Protein AF-A0A4R7YST6-F1 (afdb_monomer_lite)

Radius of gyration: 15.2 Å; chains: 1; bounding box: 20×38×41 Å

Sequence (72 aa):
MIDSFQAEWTDAQWEAVYYYEKEGTYQKAAEKLNIAFQNVEKRCKAAKWKEVELAEKTINNLIKDFILVEGE

Organism: NCBI:txid43595

Structure (mmCIF, N/CA/C/O backbone):
data_AF-A0A4R7YST6-F1
#
_entry.id   AF-A0A4R7YST6-F1
#
loop_
_atom_site.group_PDB
_atom_site.id
_atom_site.type_symbol
_atom_site.label_atom_id
_atom_site.label_alt_id
_atom_site.label_comp_id
_atom_site.label_asym_id
_atom_site.label_entity_id
_atom_site.label_seq_id
_atom_site.pdbx_PDB_ins_code
_atom_site.Cartn_x
_atom_site.Cartn_y
_atom_site.Cartn_z
_atom_site.occupancy
_atom_site.B_iso_or_equiv
_atom_site.auth_seq_id
_atom_site.auth_comp_id
_atom_site.auth_asym_id
_atom_site.auth_atom_id
_atom_site.pdbx_PDB_model_num
ATOM 1 N N . MET A 1 1 ? 5.807 -3.217 -16.646 1.00 61.53 1 MET A N 1
ATOM 2 C CA . MET A 1 1 ? 6.964 -3.336 -15.708 1.00 61.53 1 MET A CA 1
ATOM 3 C C . MET A 1 1 ? 6.473 -3.288 -14.265 1.00 61.53 1 MET A C 1
ATOM 5 O O . MET A 1 1 ? 6.852 -4.152 -13.490 1.00 61.53 1 MET A O 1
ATOM 9 N N . ILE A 1 2 ? 5.578 -2.353 -13.924 1.00 72.19 2 ILE A N 1
ATOM 10 C CA . ILE A 1 2 ? 4.816 -2.371 -12.660 1.00 72.19 2 ILE A CA 1
ATOM 11 C C . ILE A 1 2 ? 3.921 -3.618 -12.558 1.00 72.19 2 ILE A C 1
ATOM 13 O O . ILE A 1 2 ? 3.858 -4.236 -11.499 1.00 72.19 2 ILE A O 1
ATOM 17 N N . ASP A 1 3 ? 3.350 -4.062 -13.680 1.00 74.56 3 ASP A N 1
ATOM 18 C CA . ASP A 1 3 ? 2.482 -5.250 -13.750 1.00 74.56 3 ASP A CA 1
ATOM 19 C C . ASP A 1 3 ? 3.172 -6.523 -13.242 1.00 74.56 3 ASP A C 1
ATOM 21 O O . ASP A 1 3 ? 2.534 -7.387 -12.655 1.00 74.56 3 ASP A O 1
ATOM 25 N N . SER A 1 4 ? 4.492 -6.633 -13.424 1.00 79.75 4 SER A N 1
ATOM 26 C CA . SER A 1 4 ? 5.273 -7.778 -12.947 1.00 79.75 4 SER A CA 1
ATOM 27 C C . SER A 1 4 ? 5.419 -7.790 -11.424 1.00 79.75 4 SER A C 1
ATOM 29 O O . SER A 1 4 ? 5.423 -8.862 -10.835 1.00 79.75 4 SER A O 1
ATOM 31 N N . PHE A 1 5 ? 5.501 -6.621 -10.778 1.00 79.94 5 PHE A N 1
ATOM 32 C CA . PHE A 1 5 ? 5.519 -6.533 -9.313 1.00 79.94 5 PHE A CA 1
ATOM 33 C C . PHE A 1 5 ? 4.143 -6.836 -8.730 1.00 79.94 5 PHE A C 1
ATOM 35 O O . PHE A 1 5 ? 4.028 -7.585 -7.767 1.00 79.94 5 PHE A O 1
ATOM 42 N N . GLN A 1 6 ? 3.107 -6.275 -9.347 1.00 85.19 6 GLN A N 1
ATOM 43 C CA . GLN A 1 6 ? 1.719 -6.444 -8.939 1.00 85.19 6 GLN A CA 1
ATOM 44 C C . GLN A 1 6 ? 1.215 -7.884 -9.136 1.00 85.19 6 GLN A C 1
ATOM 46 O O . GLN A 1 6 ? 0.433 -8.379 -8.327 1.00 85.19 6 GLN A O 1
ATOM 51 N N . ALA A 1 7 ? 1.700 -8.596 -10.159 1.00 88.62 7 ALA A N 1
ATOM 52 C CA . ALA A 1 7 ? 1.354 -9.999 -10.400 1.00 88.62 7 ALA A CA 1
ATOM 53 C C . ALA A 1 7 ? 1.827 -10.955 -9.288 1.00 88.62 7 ALA A C 1
ATOM 55 O O . ALA A 1 7 ? 1.242 -12.020 -9.113 1.00 88.62 7 ALA A O 1
ATOM 56 N N . GLU A 1 8 ? 2.869 -10.590 -8.537 1.00 89.50 8 GLU A N 1
ATOM 57 C CA . GLU A 1 8 ? 3.382 -11.389 -7.416 1.00 89.50 8 GLU A CA 1
ATOM 58 C C . GLU A 1 8 ? 2.686 -11.069 -6.086 1.00 89.50 8 GLU A C 1
ATOM 60 O O . GLU A 1 8 ? 2.958 -11.713 -5.068 1.00 89.50 8 GLU A O 1
ATOM 65 N N . TRP A 1 9 ? 1.799 -10.071 -6.062 1.00 96.06 9 TRP A N 1
ATOM 66 C CA . TRP A 1 9 ? 1.122 -9.697 -4.833 1.00 96.06 9 TRP A CA 1
ATOM 67 C C . TRP A 1 9 ? 0.052 -10.710 -4.451 1.00 96.06 9 TRP A C 1
ATOM 69 O O . TRP A 1 9 ? -0.783 -11.127 -5.248 1.00 96.06 9 TRP A O 1
ATOM 79 N N . THR A 1 10 ? 0.040 -11.048 -3.169 1.00 97.38 10 THR A N 1
ATOM 80 C CA . THR A 1 10 ? -1.054 -11.807 -2.556 1.00 97.38 10 THR A CA 1
ATOM 81 C C . THR A 1 10 ? -2.313 -10.947 -2.437 1.00 97.38 10 THR A C 1
ATOM 83 O O . THR A 1 10 ? -2.217 -9.725 -2.318 1.00 97.38 10 THR A O 1
ATOM 86 N N . ASP A 1 11 ? -3.486 -11.573 -2.340 1.00 97.62 11 ASP A N 1
ATOM 87 C CA . ASP A 1 11 ? -4.761 -10.864 -2.135 1.00 97.62 11 ASP A CA 1
ATOM 88 C C . ASP A 1 11 ? -4.710 -9.913 -0.929 1.00 97.62 11 ASP A C 1
ATOM 90 O O . ASP A 1 11 ? -5.161 -8.772 -0.988 1.00 97.62 11 ASP A O 1
ATOM 94 N N . ALA A 1 12 ? -4.056 -10.337 0.156 1.00 97.88 12 ALA A N 1
ATOM 95 C CA . ALA A 1 12 ? -3.885 -9.514 1.349 1.00 97.88 12 ALA A CA 1
ATOM 96 C C . ALA A 1 12 ? -3.015 -8.266 1.107 1.00 97.88 12 ALA A C 1
ATOM 98 O O . ALA A 1 12 ? -3.203 -7.249 1.779 1.00 97.88 12 ALA A O 1
ATOM 99 N N . GLN A 1 13 ? -2.038 -8.345 0.201 1.00 98.25 13 GLN A N 1
ATOM 100 C CA . GLN A 1 13 ? -1.214 -7.204 -0.204 1.00 98.25 13 GLN A CA 1
ATOM 101 C C . GLN A 1 13 ? -2.007 -6.269 -1.117 1.00 98.25 13 GLN A C 1
ATOM 103 O O . GLN A 1 13 ? -2.001 -5.065 -0.869 1.00 98.25 13 GLN A O 1
ATOM 108 N N . TRP A 1 14 ? -2.749 -6.822 -2.080 1.00 97.75 14 TRP A N 1
ATOM 109 C CA . TRP A 1 14 ? -3.668 -6.068 -2.933 1.00 97.75 14 TRP A CA 1
ATOM 110 C C . TRP A 1 14 ? -4.690 -5.271 -2.127 1.00 97.75 14 TRP A C 1
ATOM 112 O O . TRP A 1 14 ? -4.809 -4.062 -2.307 1.00 97.75 14 TRP A O 1
ATOM 122 N N . GLU A 1 15 ? -5.377 -5.914 -1.185 1.00 98.06 15 GLU A N 1
ATOM 123 C CA . GLU A 1 15 ? -6.346 -5.253 -0.312 1.00 98.06 15 GLU A CA 1
ATOM 124 C C . GLU A 1 15 ? -5.710 -4.135 0.523 1.00 98.06 15 GLU A C 1
ATOM 126 O O . GLU A 1 15 ? -6.269 -3.044 0.640 1.00 98.06 15 GLU A O 1
ATOM 131 N N . ALA A 1 16 ? -4.533 -4.388 1.104 1.00 98.38 16 ALA A N 1
ATOM 132 C CA . ALA A 1 16 ? -3.840 -3.393 1.916 1.00 98.38 16 ALA A CA 1
ATOM 133 C C . ALA A 1 16 ? -3.448 -2.158 1.098 1.00 98.38 16 ALA A C 1
ATOM 135 O O . ALA A 1 16 ? -3.651 -1.040 1.572 1.00 98.38 16 ALA A O 1
ATOM 136 N N . VAL A 1 17 ? -2.925 -2.354 -0.116 1.00 97.81 17 VAL A N 1
ATOM 137 C CA . VAL A 1 17 ? -2.580 -1.258 -1.030 1.00 97.81 17 VAL A CA 1
ATOM 138 C C . VAL A 1 17 ? -3.836 -0.500 -1.447 1.00 97.81 17 VAL A C 1
ATOM 140 O O . VAL A 1 17 ? -3.889 0.709 -1.240 1.00 97.81 17 VAL A O 1
ATOM 143 N N . TYR A 1 18 ? -4.881 -1.201 -1.893 1.00 97.62 18 TYR A N 1
ATOM 144 C CA . TYR A 1 18 ? -6.145 -0.590 -2.310 1.00 97.62 18 TYR A CA 1
ATOM 145 C C . TYR A 1 18 ? -6.742 0.333 -1.236 1.00 97.62 18 TYR A C 1
ATOM 147 O O . TYR A 1 18 ? -7.0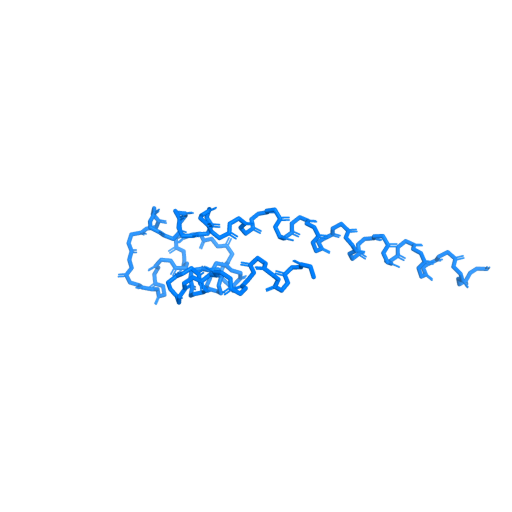63 1.495 -1.498 1.00 97.62 18 TYR A O 1
ATOM 155 N N . TYR A 1 19 ? -6.883 -0.157 0.001 1.00 98.50 19 TYR A N 1
ATOM 156 C CA . TYR A 1 19 ? -7.440 0.665 1.076 1.00 98.50 19 TYR A CA 1
ATOM 157 C C . TYR A 1 19 ? -6.474 1.753 1.545 1.00 98.50 19 TYR A C 1
ATOM 159 O O . TYR A 1 19 ? -6.925 2.827 1.937 1.00 98.50 19 TYR A O 1
ATOM 167 N N . TYR A 1 20 ? -5.160 1.525 1.493 1.00 98.44 20 TYR A N 1
ATOM 168 C CA . TYR A 1 20 ? -4.187 2.574 1.789 1.00 98.44 20 TYR A CA 1
ATOM 169 C C . TYR A 1 20 ? -4.277 3.735 0.791 1.00 98.44 20 TYR A C 1
ATOM 171 O O . TYR A 1 20 ? -4.349 4.884 1.225 1.00 98.44 20 TYR A O 1
ATOM 179 N N . GLU A 1 21 ? -4.333 3.451 -0.511 1.00 96.94 21 GLU A N 1
ATOM 180 C CA . GLU A 1 21 ? -4.488 4.475 -1.551 1.00 96.94 21 GLU A CA 1
ATOM 181 C C . GLU A 1 21 ? -5.783 5.270 -1.382 1.00 96.94 21 GLU A C 1
ATOM 183 O O . GLU A 1 21 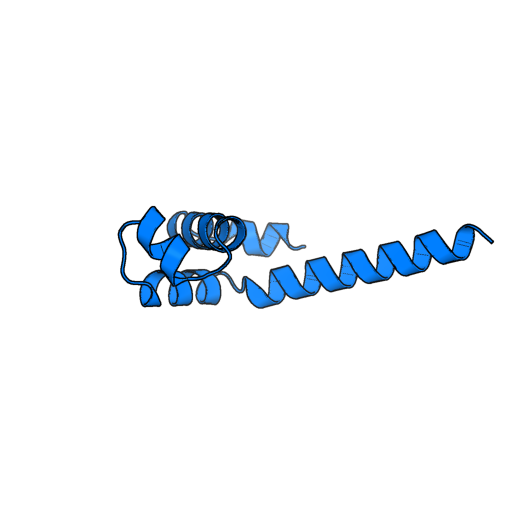? -5.787 6.497 -1.466 1.00 96.94 21 GLU A O 1
ATOM 188 N N . LYS A 1 22 ? -6.886 4.574 -1.093 1.00 97.94 22 LYS A N 1
ATOM 189 C CA . LYS A 1 22 ? -8.208 5.191 -0.957 1.00 97.94 22 LYS A CA 1
ATOM 190 C C . LYS A 1 22 ? -8.341 6.068 0.288 1.00 97.94 22 LYS A C 1
ATOM 192 O O . LYS A 1 22 ? -8.980 7.115 0.239 1.00 97.94 22 LYS A O 1
ATOM 197 N N . GLU A 1 23 ? -7.785 5.627 1.413 1.00 98.00 23 GLU A N 1
ATOM 198 C CA . GLU A 1 23 ? -8.001 6.266 2.716 1.00 98.00 23 GLU A CA 1
ATOM 199 C C . GLU A 1 23 ? -6.862 7.218 3.129 1.00 98.00 23 GLU A C 1
ATOM 201 O O . GLU A 1 23 ? -7.036 8.073 4.006 1.00 98.00 23 GLU A O 1
ATOM 206 N N . GLY A 1 24 ? -5.685 7.067 2.516 1.00 96.94 24 GLY A N 1
ATOM 207 C CA . GLY A 1 24 ? -4.507 7.920 2.688 1.00 96.94 24 GLY A CA 1
ATOM 208 C C . GLY A 1 24 ? -3.655 7.640 3.930 1.00 96.94 24 GLY A C 1
ATOM 209 O O . GLY A 1 24 ? -2.562 8.191 4.054 1.00 96.94 24 GLY A O 1
ATOM 210 N N . THR A 1 25 ? -4.104 6.793 4.864 1.00 97.88 25 THR A N 1
ATOM 211 C CA . THR A 1 25 ? -3.319 6.412 6.053 1.00 97.88 25 THR A CA 1
ATOM 212 C C . THR A 1 25 ? -3.463 4.930 6.381 1.00 97.88 25 THR A C 1
ATOM 214 O O . THR A 1 25 ? -4.508 4.323 6.142 1.00 97.88 25 THR A O 1
ATOM 217 N N . TYR A 1 26 ? -2.426 4.337 6.986 1.00 98.19 26 TYR A N 1
ATOM 218 C CA . TYR A 1 26 ? -2.481 2.937 7.420 1.00 98.19 26 TYR A CA 1
ATOM 219 C C . TYR A 1 26 ? -3.551 2.701 8.485 1.00 98.19 26 TYR A C 1
ATOM 221 O O . TYR A 1 26 ? -4.163 1.641 8.494 1.00 98.19 26 TYR A O 1
ATOM 229 N N . GLN A 1 27 ? -3.808 3.680 9.355 1.00 98.44 27 GLN A N 1
ATOM 230 C CA . GLN A 1 27 ? -4.840 3.590 10.386 1.00 98.44 27 GLN A CA 1
ATOM 231 C C . GLN A 1 27 ? -6.237 3.473 9.771 1.00 98.44 27 GLN A C 1
ATOM 233 O O . GLN A 1 27 ? -6.965 2.543 10.099 1.00 98.44 27 GLN A O 1
ATOM 238 N N . LYS A 1 28 ? -6.588 4.351 8.826 1.00 98.50 28 LYS A N 1
ATOM 239 C CA . LYS A 1 28 ? -7.909 4.307 8.185 1.00 98.50 28 LYS A CA 1
ATOM 240 C C . LYS A 1 28 ? -8.087 3.064 7.314 1.00 98.50 28 LYS A C 1
ATOM 242 O O . LYS A 1 28 ? -9.144 2.444 7.330 1.00 98.50 28 LYS A O 1
ATOM 247 N N . ALA A 1 29 ? -7.041 2.644 6.604 1.00 98.50 29 ALA A N 1
ATOM 248 C CA . ALA A 1 29 ? -7.064 1.384 5.863 1.00 98.50 29 ALA A CA 1
ATOM 249 C C . ALA A 1 29 ? -7.266 0.171 6.791 1.00 98.50 29 ALA A C 1
ATOM 251 O O . ALA A 1 29 ? -7.998 -0.760 6.461 1.00 98.50 29 ALA A O 1
ATOM 252 N N . ALA A 1 30 ? -6.661 0.198 7.980 1.00 98.50 30 ALA A N 1
ATOM 253 C CA . ALA A 1 30 ? -6.805 -0.851 8.982 1.00 98.50 30 ALA A CA 1
ATOM 254 C C . ALA A 1 30 ? -8.227 -0.933 9.550 1.00 98.50 30 ALA A C 1
ATOM 256 O O . ALA A 1 30 ? -8.724 -2.036 9.765 1.00 98.50 30 ALA A O 1
ATOM 257 N N . GLU A 1 31 ? -8.901 0.209 9.718 1.00 98.50 31 GLU A N 1
ATOM 258 C CA . GLU A 1 31 ? -10.323 0.266 10.081 1.00 98.50 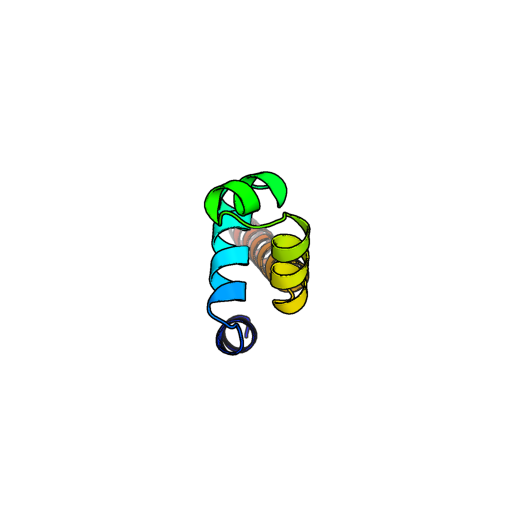31 GLU A CA 1
ATOM 259 C C . GLU A 1 31 ? -11.206 -0.392 9.011 1.00 98.50 31 GLU A C 1
ATOM 261 O O . GLU A 1 31 ? -12.122 -1.138 9.353 1.00 98.50 31 GLU A O 1
ATOM 266 N N . LYS A 1 32 ? -10.914 -0.183 7.716 1.00 98.44 32 LYS A N 1
ATOM 267 C CA . LYS A 1 32 ? -11.652 -0.838 6.617 1.00 98.44 32 LYS A CA 1
ATOM 268 C C . LYS A 1 32 ? -11.430 -2.346 6.563 1.00 98.44 32 LYS A C 1
ATOM 270 O O . LYS A 1 32 ? -12.359 -3.086 6.258 1.00 98.44 32 LYS A O 1
ATOM 275 N N . LEU A 1 33 ? -10.211 -2.787 6.863 1.00 97.62 33 LEU A N 1
ATOM 276 C CA . LEU A 1 33 ? -9.811 -4.194 6.817 1.00 97.62 33 LEU A CA 1
ATOM 277 C C . LEU A 1 33 ? -10.039 -4.950 8.133 1.00 97.62 33 LEU A C 1
ATOM 279 O O . LEU A 1 33 ? -9.813 -6.156 8.181 1.00 97.62 33 LEU A O 1
ATOM 283 N N . ASN A 1 34 ? -10.469 -4.260 9.193 1.00 98.12 34 ASN A N 1
ATOM 284 C CA . ASN A 1 34 ? -10.626 -4.801 10.544 1.00 98.12 34 ASN A CA 1
ATOM 285 C C . ASN A 1 34 ? -9.377 -5.566 11.043 1.00 98.12 34 ASN A C 1
ATOM 287 O O . ASN A 1 34 ? -9.457 -6.687 11.548 1.00 98.12 34 ASN A O 1
ATOM 291 N N . ILE A 1 35 ? -8.197 -4.963 10.873 1.00 98.38 35 ILE A N 1
ATOM 292 C CA . ILE A 1 35 ? -6.905 -5.508 11.323 1.00 98.38 35 ILE A CA 1
ATOM 293 C C . ILE A 1 35 ? -6.091 -4.443 12.061 1.00 98.38 35 ILE A C 1
ATOM 295 O O . ILE A 1 35 ? -6.421 -3.265 12.047 1.00 98.38 35 ILE A O 1
ATOM 299 N N . ALA A 1 36 ? -4.991 -4.841 12.701 1.00 98.38 36 ALA A N 1
ATOM 300 C CA . ALA A 1 36 ? -4.049 -3.890 13.289 1.00 98.38 36 ALA A CA 1
ATOM 301 C C . ALA A 1 36 ? -3.318 -3.079 12.198 1.00 98.38 36 ALA A C 1
ATOM 303 O O . ALA A 1 36 ? -2.899 -3.645 11.184 1.00 98.38 36 ALA A O 1
ATOM 304 N N . PHE A 1 37 ? -3.087 -1.778 12.416 1.00 98.06 37 PHE A N 1
ATOM 305 C CA . PHE A 1 37 ? -2.451 -0.908 11.411 1.00 98.06 37 PHE A CA 1
ATOM 306 C C . PHE 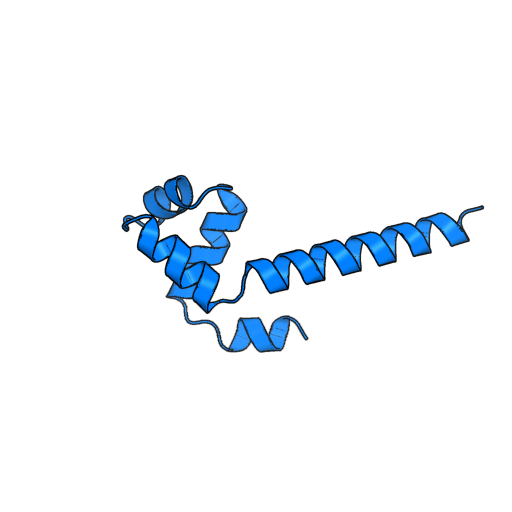A 1 37 ? -1.045 -1.371 11.005 1.00 98.06 37 PHE A C 1
ATOM 308 O O . PHE A 1 37 ? -0.657 -1.229 9.847 1.00 98.06 37 PHE A O 1
ATOM 315 N N . GLN A 1 38 ? -0.303 -1.999 11.922 1.00 98.62 38 GLN A N 1
ATOM 316 C CA . GLN A 1 38 ? 1.023 -2.555 11.644 1.00 98.62 38 GLN A CA 1
ATOM 317 C C . GLN A 1 38 ? 0.963 -3.675 10.597 1.00 98.62 38 GLN A C 1
ATOM 319 O O . GLN A 1 38 ? 1.936 -3.910 9.884 1.00 98.62 38 GLN A O 1
ATOM 324 N N . ASN A 1 39 ? -0.167 -4.382 10.487 1.00 98.44 39 ASN A N 1
ATOM 325 C CA . ASN A 1 39 ? -0.346 -5.407 9.463 1.00 98.44 39 ASN A CA 1
ATOM 326 C C . ASN A 1 39 ? -0.569 -4.777 8.085 1.00 98.44 39 ASN A C 1
ATOM 328 O O . ASN A 1 39 ? -0.033 -5.299 7.111 1.00 98.44 39 ASN A O 1
ATOM 332 N N . VAL A 1 40 ? -1.285 -3.650 8.004 1.00 98.56 40 VAL A N 1
ATOM 333 C CA . VAL A 1 40 ? -1.408 -2.874 6.758 1.00 98.56 40 VAL A CA 1
ATOM 334 C C . VAL A 1 40 ? -0.033 -2.381 6.319 1.00 98.56 40 VAL A C 1
ATOM 336 O O . VAL A 1 40 ? 0.379 -2.657 5.198 1.00 98.56 40 VAL A O 1
ATOM 339 N N . GLU A 1 41 ? 0.724 -1.752 7.223 1.00 98.56 41 GLU A N 1
ATOM 340 C CA . GLU A 1 41 ? 2.080 -1.272 6.931 1.00 98.56 41 GLU A CA 1
ATOM 341 C C 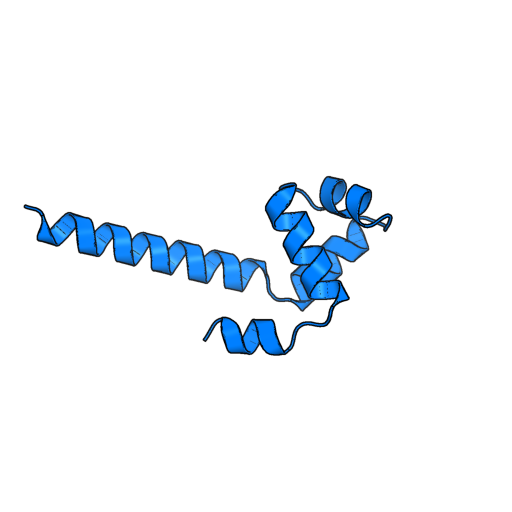. GLU A 1 41 ? 2.985 -2.400 6.411 1.00 98.56 41 GLU A C 1
ATOM 343 O O . GLU A 1 41 ? 3.635 -2.253 5.374 1.00 98.56 41 GLU A O 1
ATOM 348 N N . LYS A 1 42 ? 3.002 -3.554 7.092 1.00 98.62 42 LYS A N 1
ATOM 349 C CA . LYS A 1 42 ? 3.792 -4.721 6.668 1.00 98.62 42 LYS A CA 1
ATOM 350 C C . LYS A 1 42 ? 3.388 -5.224 5.285 1.00 98.62 42 LYS A C 1
ATOM 352 O O . LYS A 1 42 ? 4.269 -5.559 4.497 1.00 98.62 42 LYS A O 1
ATOM 357 N N . ARG A 1 43 ? 2.087 -5.279 4.986 1.00 98.38 43 ARG A N 1
ATOM 358 C CA . ARG A 1 43 ? 1.567 -5.727 3.686 1.00 98.38 43 ARG A CA 1
ATOM 359 C C . ARG A 1 43 ? 1.946 -4.748 2.574 1.00 98.38 43 ARG A C 1
ATOM 361 O O . ARG A 1 43 ? 2.530 -5.187 1.589 1.00 98.38 43 ARG A O 1
ATOM 368 N N . CYS A 1 44 ? 1.745 -3.442 2.767 1.00 97.94 44 CYS A N 1
ATOM 369 C CA . CYS A 1 44 ? 2.160 -2.420 1.797 1.00 97.94 44 CYS A CA 1
ATOM 370 C C . CYS A 1 44 ? 3.683 -2.408 1.582 1.00 97.94 44 CYS A C 1
ATOM 372 O O . CYS A 1 44 ? 4.156 -2.203 0.466 1.00 97.94 44 CYS A O 1
ATOM 374 N N . LYS A 1 45 ? 4.469 -2.664 2.637 1.00 97.56 45 LYS A N 1
ATOM 375 C CA . LYS A 1 45 ? 5.929 -2.795 2.533 1.00 97.56 45 LYS A CA 1
ATOM 376 C C . LYS A 1 45 ? 6.341 -4.054 1.767 1.00 97.56 45 LYS A C 1
ATOM 378 O O . LYS A 1 45 ? 7.231 -3.980 0.929 1.00 97.56 45 LYS A O 1
ATOM 383 N N . ALA A 1 46 ? 5.708 -5.196 2.035 1.00 96.88 46 ALA A N 1
ATOM 384 C CA . ALA A 1 46 ? 5.971 -6.439 1.308 1.00 96.88 46 ALA A CA 1
ATOM 385 C C . ALA A 1 46 ? 5.615 -6.318 -0.183 1.00 96.88 46 ALA A C 1
ATOM 387 O O . ALA A 1 46 ? 6.321 -6.862 -1.025 1.00 96.88 46 ALA A O 1
ATOM 388 N N . ALA A 1 47 ? 4.581 -5.535 -0.491 1.00 96.25 47 ALA A N 1
ATOM 389 C CA . ALA A 1 47 ? 4.180 -5.163 -1.843 1.00 96.25 47 ALA A CA 1
ATOM 390 C C . ALA A 1 47 ? 5.145 -4.175 -2.535 1.00 96.25 47 ALA A C 1
ATOM 392 O O . ALA A 1 47 ? 5.004 -3.920 -3.727 1.00 96.25 47 ALA A O 1
ATOM 393 N N . LYS A 1 48 ? 6.125 -3.599 -1.818 1.00 95.44 48 LYS A N 1
ATOM 394 C CA . LYS A 1 48 ? 6.996 -2.513 -2.317 1.00 95.44 48 LYS A CA 1
ATOM 395 C C . LYS A 1 48 ? 6.194 -1.327 -2.871 1.00 95.44 48 LYS A C 1
ATOM 397 O O . LYS A 1 48 ? 6.547 -0.725 -3.884 1.00 95.44 48 LYS A O 1
ATOM 402 N N . TRP A 1 49 ? 5.072 -1.009 -2.218 1.00 95.25 49 TRP A N 1
ATOM 403 C CA . TRP A 1 49 ? 4.131 -0.021 -2.743 1.00 95.25 49 TRP A CA 1
ATOM 404 C C . TRP A 1 49 ? 4.739 1.380 -2.860 1.00 95.25 49 TRP A C 1
ATOM 406 O O . TRP A 1 49 ? 4.459 2.089 -3.815 1.00 95.25 49 TRP A O 1
ATOM 416 N N . LYS A 1 50 ? 5.614 1.778 -1.929 1.00 93.12 50 LYS A N 1
ATOM 417 C CA . LYS A 1 50 ? 6.250 3.105 -1.979 1.00 93.12 50 LYS A CA 1
ATOM 418 C C . LYS A 1 50 ? 7.146 3.264 -3.204 1.00 93.12 50 LYS A C 1
ATOM 420 O O . LYS A 1 50 ? 7.209 4.342 -3.782 1.00 93.12 50 LYS A O 1
ATOM 425 N N . GLU A 1 51 ? 7.842 2.203 -3.589 1.00 93.06 51 GLU A N 1
ATOM 426 C CA . GLU A 1 51 ? 8.692 2.169 -4.771 1.00 93.06 51 GLU A CA 1
ATOM 427 C C . GLU A 1 51 ? 7.857 2.226 -6.055 1.00 93.06 51 GLU A C 1
ATOM 429 O O . GLU A 1 51 ? 8.215 2.961 -6.976 1.00 93.06 51 GLU A O 1
ATOM 434 N N . VAL A 1 52 ? 6.729 1.507 -6.096 1.00 92.31 52 VAL A N 1
ATOM 435 C CA . VAL A 1 52 ? 5.771 1.567 -7.212 1.00 92.31 52 VAL A CA 1
ATOM 436 C C . VAL A 1 52 ? 5.173 2.969 -7.337 1.00 92.31 52 VAL A C 1
ATOM 438 O O . VAL A 1 52 ? 5.281 3.581 -8.395 1.00 92.31 52 VAL A O 1
ATOM 441 N N . GLU A 1 53 ? 4.641 3.519 -6.245 1.00 93.44 53 GLU A N 1
ATOM 442 C CA . GLU A 1 53 ? 4.032 4.853 -6.212 1.00 93.44 53 GLU A CA 1
ATOM 443 C C . GLU A 1 53 ? 5.034 5.942 -6.637 1.00 93.44 53 GLU A C 1
ATOM 445 O O . GLU A 1 53 ? 4.700 6.864 -7.386 1.00 93.44 53 GLU A O 1
ATOM 450 N N . LEU A 1 54 ? 6.289 5.842 -6.184 1.00 93.38 54 LEU A N 1
ATOM 451 C CA . LEU A 1 54 ? 7.348 6.757 -6.601 1.00 93.38 54 LEU A CA 1
ATOM 452 C C . LEU A 1 54 ? 7.610 6.651 -8.105 1.00 93.38 54 LEU A C 1
ATOM 454 O O . LEU A 1 54 ? 7.666 7.679 -8.777 1.00 93.38 54 LEU A O 1
ATOM 458 N N . ALA A 1 55 ? 7.746 5.434 -8.636 1.00 91.38 55 ALA A N 1
ATOM 459 C CA . ALA A 1 55 ? 7.969 5.222 -10.062 1.00 91.38 55 ALA A CA 1
ATOM 460 C C . ALA A 1 55 ? 6.821 5.806 -10.903 1.00 91.38 55 ALA A C 1
ATOM 462 O O . ALA A 1 55 ? 7.079 6.515 -11.876 1.00 91.38 55 ALA A O 1
ATOM 463 N N . GLU A 1 56 ? 5.568 5.587 -10.498 1.00 90.62 56 GLU A N 1
ATOM 464 C CA . GLU A 1 56 ? 4.387 6.153 -11.162 1.00 90.62 56 GLU A CA 1
ATOM 465 C C . GLU A 1 56 ? 4.387 7.683 -11.138 1.00 90.62 56 GLU A C 1
ATOM 467 O O . GLU A 1 56 ? 4.171 8.324 -12.169 1.00 90.62 56 GLU A O 1
ATOM 472 N N . LYS A 1 57 ? 4.669 8.293 -9.980 1.00 93.00 57 LYS A N 1
ATOM 473 C CA . LYS A 1 57 ? 4.765 9.756 -9.848 1.00 93.00 57 LYS A CA 1
ATOM 474 C C . LYS A 1 57 ? 5.884 10.325 -10.717 1.00 93.00 57 LYS A C 1
ATOM 476 O O . LYS A 1 57 ? 5.673 11.331 -11.391 1.00 93.00 57 LYS A O 1
ATOM 481 N N . THR A 1 58 ? 7.052 9.685 -10.740 1.00 94.12 58 THR A N 1
ATOM 482 C CA . THR A 1 58 ? 8.185 10.113 -11.568 1.00 94.12 58 THR A CA 1
ATOM 483 C C . THR A 1 58 ? 7.851 10.037 -13.054 1.00 94.12 58 THR A C 1
ATOM 485 O O . THR A 1 58 ? 8.081 11.010 -13.766 1.00 94.12 58 THR A O 1
ATOM 488 N N . ILE A 1 59 ? 7.267 8.930 -13.523 1.00 91.44 59 ILE A N 1
ATOM 489 C CA . ILE A 1 59 ? 6.865 8.777 -14.928 1.00 91.44 59 ILE A CA 1
ATOM 490 C C . ILE A 1 59 ? 5.819 9.830 -15.304 1.00 91.44 59 ILE A C 1
ATOM 492 O O . ILE A 1 59 ? 5.966 10.499 -16.323 1.00 91.44 59 ILE A O 1
ATOM 496 N N . ASN A 1 60 ? 4.802 10.036 -14.463 1.00 92.06 60 ASN A N 1
ATOM 497 C CA . ASN A 1 60 ? 3.781 11.054 -14.704 1.00 92.06 60 ASN A CA 1
ATOM 498 C C . ASN A 1 60 ? 4.368 12.467 -14.795 1.00 92.06 60 ASN A C 1
ATOM 500 O O . ASN A 1 60 ? 3.918 13.256 -15.622 1.00 92.06 60 ASN A O 1
ATOM 504 N N . ASN A 1 61 ? 5.360 12.794 -13.967 1.00 93.06 61 ASN A N 1
ATOM 505 C CA . ASN A 1 61 ? 6.030 14.090 -14.037 1.00 93.06 61 ASN A CA 1
ATOM 506 C C . ASN A 1 61 ? 6.846 14.228 -15.327 1.00 93.06 61 ASN A C 1
ATOM 508 O O . ASN A 1 61 ? 6.674 15.216 -16.028 1.00 93.06 61 ASN A O 1
ATOM 512 N N . LEU A 1 62 ? 7.630 13.211 -15.705 1.00 92.88 62 LEU A N 1
ATOM 513 C CA . LEU A 1 62 ? 8.389 13.220 -16.962 1.00 92.88 62 LEU A CA 1
ATOM 514 C C . LEU A 1 62 ? 7.483 13.389 -18.187 1.00 92.88 62 LEU A C 1
ATOM 516 O O . LEU A 1 62 ? 7.812 14.135 -19.103 1.00 92.88 62 LEU A O 1
ATOM 520 N N . ILE A 1 63 ? 6.330 12.714 -18.198 1.00 92.56 63 ILE A N 1
ATOM 521 C CA . ILE A 1 63 ? 5.345 12.841 -19.276 1.00 92.56 63 ILE A CA 1
ATOM 522 C C . ILE A 1 63 ? 4.764 14.257 -19.315 1.00 92.56 63 ILE A C 1
ATOM 524 O O . ILE A 1 63 ? 4.653 14.832 -20.393 1.00 92.56 63 ILE A O 1
ATOM 528 N N . LYS A 1 64 ? 4.399 14.834 -18.163 1.00 91.56 64 LYS A N 1
ATOM 529 C CA . LYS A 1 64 ? 3.891 16.214 -18.098 1.00 91.56 64 LYS A CA 1
ATOM 530 C C . LYS A 1 64 ? 4.922 17.210 -18.608 1.00 91.56 64 LYS A C 1
ATOM 532 O O . LYS A 1 64 ? 4.568 18.057 -19.419 1.00 91.56 64 LYS A O 1
ATOM 537 N N . ASP A 1 65 ? 6.170 17.073 -18.176 1.00 90.00 65 ASP A N 1
ATOM 538 C CA . ASP A 1 65 ? 7.260 17.944 -18.606 1.00 90.00 65 ASP A CA 1
ATOM 539 C C . ASP A 1 65 ? 7.471 17.833 -20.122 1.00 90.00 65 ASP A C 1
ATOM 541 O O . ASP A 1 65 ? 7.603 18.844 -20.799 1.00 90.00 65 ASP A O 1
ATOM 545 N N . PHE A 1 66 ? 7.418 16.621 -20.684 1.00 88.06 66 PHE A N 1
ATOM 546 C CA . PHE A 1 66 ? 7.575 16.412 -22.125 1.00 88.06 66 PHE A CA 1
ATOM 547 C C . PHE A 1 66 ? 6.403 16.979 -22.946 1.00 88.06 66 PHE A C 1
ATOM 549 O O . PHE A 1 66 ? 6.620 17.651 -23.950 1.00 88.06 66 PHE A O 1
ATOM 556 N N . ILE A 1 67 ? 5.157 16.758 -22.511 1.00 80.62 67 ILE A N 1
ATOM 557 C CA . ILE A 1 67 ? 3.958 17.249 -23.215 1.00 80.62 67 ILE A CA 1
ATOM 558 C C . ILE A 1 67 ? 3.850 18.781 -23.149 1.00 80.62 67 ILE A C 1
ATOM 560 O O . ILE A 1 67 ? 3.362 19.395 -24.094 1.00 80.62 67 ILE A O 1
ATOM 564 N N . LEU A 1 68 ? 4.303 19.409 -22.061 1.00 64.38 68 LEU A N 1
ATOM 565 C CA . LEU A 1 68 ? 4.298 20.869 -21.926 1.00 64.38 68 LEU A CA 1
ATOM 566 C C . LEU A 1 68 ? 5.380 21.559 -22.775 1.00 64.38 68 LEU A C 1
ATOM 568 O O . LEU A 1 68 ? 5.233 22.740 -23.065 1.00 64.38 68 LEU A O 1
ATOM 572 N N . VAL A 1 69 ? 6.428 20.842 -23.195 1.00 59.94 69 VAL A N 1
ATOM 573 C CA . VAL A 1 69 ? 7.534 21.387 -24.005 1.00 59.94 69 VAL A CA 1
ATOM 574 C C . VAL A 1 69 ? 7.236 21.379 -25.511 1.00 59.94 69 VAL A C 1
ATOM 576 O O . VAL A 1 69 ? 7.743 22.235 -26.223 1.00 59.94 69 VAL A O 1
ATOM 579 N N . GLU A 1 70 ? 6.389 20.477 -26.017 1.00 57.12 70 GLU A N 1
ATOM 580 C CA . GLU A 1 70 ? 6.011 20.456 -27.448 1.00 57.12 70 GLU A CA 1
ATOM 581 C C . GLU A 1 70 ? 4.808 21.358 -27.796 1.00 57.12 70 GLU A C 1
ATOM 583 O O . GLU A 1 70 ? 4.316 21.343 -28.925 1.00 57.12 70 GLU A O 1
ATOM 588 N N . GLY A 1 71 ? 4.311 22.133 -26.827 1.00 57.22 71 GLY A N 1
ATOM 589 C CA . GLY A 1 71 ? 3.172 23.041 -26.986 1.00 57.22 71 GLY A CA 1
ATOM 590 C C . GLY A 1 71 ? 3.518 24.524 -27.187 1.00 57.22 71 GLY A C 1
ATOM 591 O O . GLY A 1 71 ? 2.581 25.317 -27.301 1.00 57.22 71 GLY A O 1
ATOM 592 N N . GLU A 1 72 ? 4.805 24.899 -27.210 1.00 46.28 72 GLU A N 1
ATOM 593 C CA . GLU A 1 72 ? 5.301 26.275 -27.436 1.00 46.28 72 GLU A CA 1
ATOM 594 C C . GLU A 1 72 ? 5.976 26.458 -28.804 1.00 46.28 72 GLU A C 1
ATOM 596 O O . GLU A 1 72 ? 6.781 25.589 -29.209 1.00 46.28 72 GLU A O 1
#

Secondary structure (DSSP, 8-state):
-HHHHHTT--HHHHHHHHHHHHHSSHHHHHHHHTS-HHHHHHHHHHTTHHHHHHHHHHHHHHHHHHHHHTT-

pLDDT: mean 91.31, std 1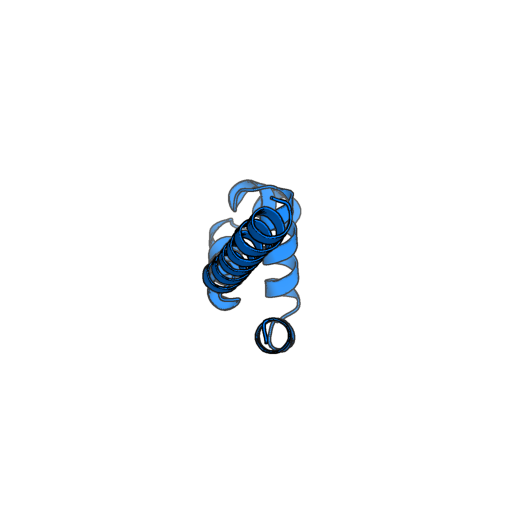1.7, range [46.28, 98.62]

Foldseek 3Di:
DLVVLVVPADPLLVLLLVLCVVVVALVRSCVVVVHDSVSSVVSPVVSVVVVVVVVVVVVVVVVVVVVVVVPD